Protein AF-A0A9E5P7B0-F1 (afdb_monomer_lite)

Radius of gyration: 13.89 Å; chains: 1; bounding box: 32×31×32 Å

Sequence (97 aa):
SDNPGAKYYARSQGKACAEVGIDYELRRLDPDAAQGEIIAEIQNINADDSVSGVILLMPVPDGVNARQVQQAMRPDKDVEGVHPANIGRLFYGDFSL

Structure (mmCIF, N/CA/C/O backbone):
data_AF-A0A9E5P7B0-F1
#
_entry.id   AF-A0A9E5P7B0-F1
#
loop_
_atom_site.group_PDB
_atom_site.id
_atom_site.type_symbol
_atom_site.label_atom_id
_atom_site.label_alt_id
_atom_site.label_comp_id
_atom_site.label_asym_id
_atom_site.label_entity_id
_atom_site.label_seq_id
_atom_site.pdbx_PDB_ins_code
_atom_site.Cartn_x
_atom_site.Cartn_y
_atom_site.Cartn_z
_atom_site.occupancy
_atom_site.B_iso_or_equiv
_atom_site.auth_seq_id
_atom_site.auth_comp_id
_atom_site.auth_asym_id
_atom_site.auth_atom_id
_atom_site.pdbx_PDB_model_num
ATOM 1 N N . SER A 1 1 ? -6.761 6.348 6.639 1.00 70.62 1 SER A N 1
ATOM 2 C CA . SER A 1 1 ? -6.684 7.275 7.785 1.00 70.62 1 SER A CA 1
ATOM 3 C C . SER A 1 1 ? -6.397 8.688 7.299 1.00 70.62 1 SER A C 1
ATOM 5 O O . SER A 1 1 ? -5.853 8.869 6.210 1.00 70.62 1 SER A O 1
ATOM 7 N N . ASP A 1 2 ? -6.732 9.702 8.098 1.00 79.75 2 ASP A N 1
ATOM 8 C CA . ASP A 1 2 ? -6.548 11.110 7.720 1.00 79.75 2 ASP A CA 1
ATOM 9 C C . ASP A 1 2 ? -5.153 11.682 8.038 1.00 79.75 2 ASP A C 1
ATOM 11 O O . ASP A 1 2 ? -4.924 12.895 7.975 1.00 79.75 2 ASP A O 1
ATOM 15 N N . ASN A 1 3 ? -4.198 10.789 8.312 1.00 89.62 3 ASN A N 1
ATOM 16 C CA . ASN A 1 3 ? -2.848 11.099 8.759 1.00 89.62 3 ASN A CA 1
ATOM 17 C C . ASN A 1 3 ? -2.086 12.006 7.756 1.00 89.62 3 ASN A C 1
ATOM 19 O O . ASN A 1 3 ? -1.901 11.631 6.591 1.00 89.62 3 ASN A O 1
ATOM 23 N N . PRO A 1 4 ? -1.592 13.188 8.183 1.00 92.00 4 PRO A N 1
ATOM 24 C CA . PRO A 1 4 ? -0.861 14.108 7.308 1.00 92.00 4 PRO A CA 1
ATOM 25 C C . PRO A 1 4 ? 0.423 13.521 6.705 1.00 92.00 4 PRO A C 1
ATOM 27 O O . PRO A 1 4 ? 0.741 13.810 5.549 1.00 92.00 4 PRO A O 1
ATOM 30 N N . GLY A 1 5 ? 1.133 12.682 7.465 1.00 93.75 5 GLY A N 1
ATOM 31 C CA . GLY A 1 5 ? 2.348 11.996 7.024 1.00 93.75 5 GLY A CA 1
ATOM 32 C C . GLY A 1 5 ? 2.060 10.996 5.909 1.00 93.75 5 GLY A C 1
ATOM 33 O O . GLY A 1 5 ? 2.698 1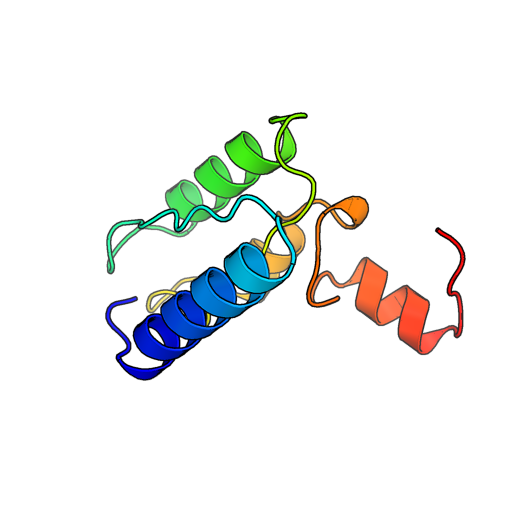1.060 4.861 1.00 93.75 5 GLY A O 1
ATOM 34 N N . ALA A 1 6 ? 1.025 10.167 6.071 1.00 92.56 6 ALA A N 1
ATOM 35 C CA . ALA A 1 6 ? 0.573 9.237 5.032 1.00 92.56 6 ALA A CA 1
ATOM 36 C C . ALA A 1 6 ? 0.191 9.973 3.735 1.00 92.56 6 ALA A C 1
ATOM 38 O O . ALA A 1 6 ? 0.591 9.578 2.640 1.00 92.56 6 ALA A O 1
ATOM 39 N N . LYS A 1 7 ? -0.519 11.106 3.849 1.00 92.69 7 LYS A N 1
ATOM 40 C CA . LYS A 1 7 ? -0.884 11.952 2.696 1.00 92.69 7 LYS A CA 1
ATOM 41 C C . LYS A 1 7 ? 0.340 12.550 2.001 1.00 92.69 7 LYS A C 1
ATOM 43 O O . LYS A 1 7 ? 0.349 12.656 0.776 1.00 92.69 7 LYS A O 1
ATOM 48 N N . TYR A 1 8 ? 1.346 12.985 2.760 1.00 95.69 8 TYR A N 1
ATOM 49 C CA . TYR A 1 8 ? 2.596 13.485 2.189 1.00 95.69 8 TYR A CA 1
ATOM 50 C C . TYR A 1 8 ? 3.360 12.372 1.471 1.00 95.69 8 TYR A C 1
ATOM 52 O O . TYR A 1 8 ? 3.749 12.555 0.319 1.00 95.69 8 TYR A O 1
ATOM 60 N N . TYR A 1 9 ? 3.495 11.214 2.115 1.00 95.12 9 TYR A N 1
ATOM 61 C CA . TYR A 1 9 ? 4.177 10.054 1.557 1.00 95.12 9 TYR A CA 1
ATOM 62 C C . TYR A 1 9 ? 3.534 9.594 0.243 1.00 95.12 9 TYR A C 1
ATOM 64 O O . TYR A 1 9 ? 4.225 9.496 -0.767 1.00 95.12 9 TYR A O 1
ATOM 72 N N . ALA A 1 10 ? 2.204 9.466 0.203 1.00 95.44 10 ALA A N 1
ATOM 73 C CA . ALA A 1 10 ? 1.458 9.119 -1.008 1.00 95.44 10 ALA A CA 1
ATOM 74 C C . ALA A 1 10 ? 1.697 10.100 -2.171 1.00 95.44 10 ALA A C 1
ATOM 76 O O . ALA A 1 10 ? 1.830 9.694 -3.322 1.00 95.44 10 ALA A O 1
ATOM 77 N N . ARG A 1 11 ? 1.778 11.408 -1.884 1.00 96.06 11 ARG A N 1
ATOM 78 C CA . ARG A 1 11 ? 2.113 12.414 -2.908 1.00 96.06 11 ARG A CA 1
ATOM 79 C C . ARG A 1 11 ? 3.548 12.268 -3.402 1.00 96.06 11 ARG A C 1
ATOM 81 O O . ARG A 1 11 ? 3.793 12.422 -4.594 1.00 96.06 11 ARG A O 1
ATOM 88 N N . SER A 1 12 ? 4.482 11.993 -2.494 1.00 97.31 12 SER A N 1
ATOM 89 C CA . SER A 1 12 ? 5.883 11.775 -2.853 1.00 97.31 12 SER A CA 1
ATOM 90 C C . SER A 1 12 ? 6.043 10.545 -3.745 1.00 97.31 12 SER A C 1
ATOM 92 O O . SER A 1 12 ? 6.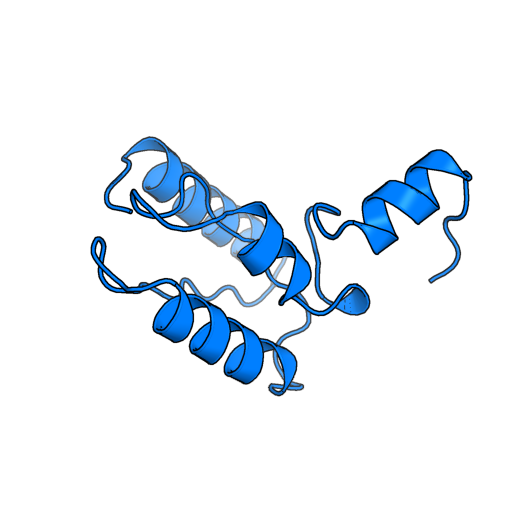757 10.624 -4.740 1.00 97.31 12 SER A O 1
ATOM 94 N N . GLN A 1 13 ? 5.342 9.450 -3.433 1.00 97.19 13 GLN A N 1
ATOM 95 C CA . GLN A 1 13 ? 5.341 8.239 -4.254 1.00 97.19 13 GLN A CA 1
ATOM 96 C C . GLN A 1 13 ? 4.771 8.500 -5.647 1.00 97.19 13 GLN A C 1
ATOM 98 O O . GLN A 1 13 ? 5.410 8.163 -6.639 1.00 97.19 13 GLN A O 1
ATOM 103 N N . GLY A 1 14 ? 3.636 9.200 -5.743 1.00 97.38 14 GLY A N 1
ATOM 104 C CA . GLY A 1 14 ? 3.071 9.578 -7.040 1.00 97.38 14 GLY A CA 1
ATOM 105 C C . GLY A 1 14 ? 4.015 10.441 -7.885 1.00 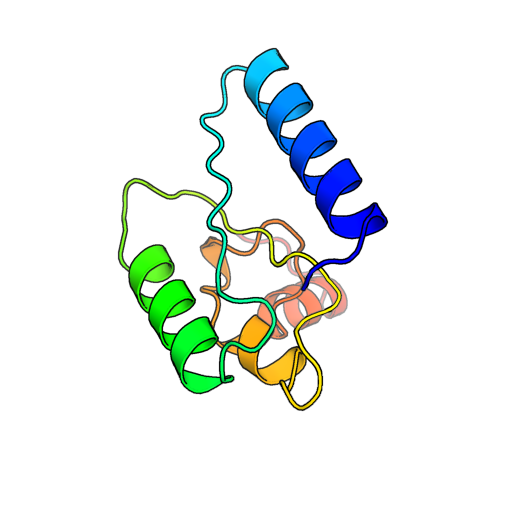97.38 14 GLY A C 1
ATOM 106 O O . GLY A 1 14 ? 4.137 10.218 -9.086 1.00 97.38 14 GLY A O 1
ATOM 107 N N . LYS A 1 15 ? 4.741 11.384 -7.266 1.00 98.06 15 LYS A N 1
ATOM 108 C CA . LYS A 1 15 ? 5.758 12.187 -7.967 1.00 98.06 15 LYS A CA 1
ATOM 109 C C . LYS A 1 15 ? 6.908 11.318 -8.479 1.00 98.06 15 LYS A C 1
ATOM 111 O O . LYS A 1 15 ? 7.290 11.459 -9.634 1.00 98.06 15 LYS A O 1
ATOM 116 N N . ALA A 1 16 ? 7.427 10.424 -7.638 1.00 97.56 16 ALA A N 1
ATOM 117 C CA . ALA A 1 16 ? 8.515 9.526 -8.012 1.00 97.56 16 ALA A CA 1
ATOM 118 C C . ALA A 1 16 ? 8.107 8.578 -9.150 1.00 97.56 16 ALA A C 1
ATOM 120 O O . ALA A 1 16 ? 8.861 8.423 -10.103 1.00 97.56 16 ALA A O 1
ATOM 121 N N . CYS A 1 17 ? 6.895 8.012 -9.098 1.00 97.88 17 CYS A N 1
ATOM 122 C CA . CYS A 1 17 ? 6.354 7.170 -10.168 1.00 97.88 17 CYS A CA 1
ATOM 123 C C . CYS A 1 17 ? 6.251 7.945 -11.489 1.00 97.88 17 CYS A C 1
ATOM 125 O O . CYS A 1 17 ? 6.737 7.476 -12.517 1.00 97.88 17 CYS A O 1
ATOM 127 N N . ALA A 1 18 ? 5.717 9.170 -11.452 1.00 97.94 18 ALA A N 1
ATOM 128 C CA . ALA A 1 18 ? 5.610 10.022 -12.635 1.00 97.94 18 ALA A CA 1
ATOM 129 C C . ALA A 1 18 ? 6.979 10.371 -13.252 1.00 97.94 18 ALA A C 1
ATOM 131 O O . ALA A 1 18 ? 7.102 10.416 -14.474 1.00 97.94 18 ALA A O 1
ATOM 132 N N . GLU A 1 19 ? 8.014 10.585 -12.433 1.00 98.31 19 GLU A N 1
ATOM 133 C CA . GLU A 1 19 ? 9.379 10.875 -12.903 1.00 98.31 19 GLU A CA 1
ATOM 134 C C . GLU A 1 19 ? 10.003 9.716 -13.697 1.00 98.31 19 GLU A C 1
ATOM 136 O O . GLU A 1 19 ? 10.847 9.957 -14.560 1.00 98.31 19 GLU A O 1
ATOM 141 N N . VAL A 1 20 ? 9.573 8.476 -13.445 1.00 97.81 20 VAL A N 1
ATOM 142 C CA . VAL A 1 20 ? 10.084 7.267 -14.116 1.00 97.81 20 VAL A CA 1
ATOM 143 C C . VAL A 1 20 ? 9.072 6.617 -15.067 1.00 97.81 20 VAL A C 1
ATOM 145 O O . VAL A 1 20 ? 9.349 5.554 -15.616 1.00 97.81 20 VAL A O 1
ATOM 148 N N . GLY A 1 21 ? 7.918 7.253 -15.291 1.00 97.62 21 GLY A N 1
ATOM 149 C CA . GLY A 1 21 ? 6.883 6.770 -16.212 1.00 97.62 21 GLY A CA 1
ATOM 150 C C . GLY A 1 21 ? 6.070 5.578 -15.696 1.00 97.62 21 GLY A C 1
ATOM 151 O O . GLY A 1 21 ? 5.600 4.778 -16.499 1.00 97.62 21 GLY A O 1
ATOM 152 N N . ILE A 1 22 ? 5.921 5.445 -14.376 1.00 97.81 22 ILE A N 1
ATOM 153 C CA . ILE A 1 22 ? 5.048 4.452 -13.739 1.00 97.81 22 ILE A CA 1
ATOM 154 C C . ILE A 1 22 ? 3.692 5.097 -13.443 1.00 97.81 22 ILE A C 1
ATOM 156 O O . ILE A 1 22 ? 3.624 6.155 -12.809 1.00 97.81 22 ILE A O 1
ATOM 160 N N . ASP A 1 23 ? 2.614 4.435 -13.860 1.00 97.88 23 ASP A N 1
ATOM 161 C CA . ASP A 1 23 ? 1.257 4.827 -13.491 1.00 97.88 23 ASP A CA 1
ATOM 162 C C . ASP A 1 23 ? 1.040 4.631 -11.986 1.00 97.88 23 ASP A C 1
ATOM 164 O O . ASP A 1 23 ? 1.343 3.581 -11.419 1.00 97.88 23 ASP A O 1
ATOM 168 N N . TYR A 1 24 ? 0.511 5.662 -11.327 1.00 97.81 24 TYR A N 1
ATOM 169 C CA . TYR A 1 24 ? 0.253 5.654 -9.892 1.00 97.81 24 TYR A CA 1
ATOM 170 C C . TYR A 1 24 ? -1.175 6.094 -9.603 1.00 97.81 24 TYR A C 1
ATOM 172 O O . TYR A 1 24 ? -1.602 7.181 -10.000 1.00 97.81 24 TYR A O 1
ATOM 180 N N . GLU A 1 25 ? -1.885 5.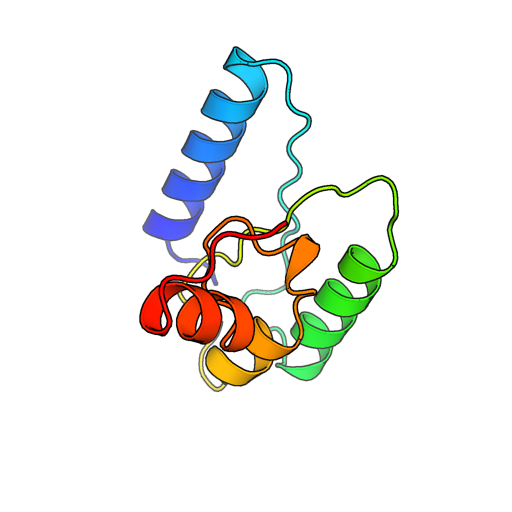285 -8.825 1.00 96.62 25 GLU A N 1
ATOM 181 C CA . GLU A 1 25 ? -3.226 5.590 -8.356 1.00 96.62 25 GLU A CA 1
ATOM 182 C C . GLU A 1 25 ? -3.282 5.555 -6.827 1.00 96.62 25 GLU A C 1
ATOM 184 O O . GLU A 1 25 ? -2.839 4.606 -6.183 1.00 96.62 25 GLU A O 1
ATOM 189 N N . LEU A 1 26 ? -3.880 6.589 -6.229 1.00 95.44 26 LEU A N 1
ATOM 190 C CA . LEU A 1 26 ? -4.166 6.613 -4.799 1.00 95.44 26 LEU A CA 1
ATOM 191 C C . LEU A 1 26 ? -5.628 6.239 -4.542 1.00 95.44 26 LEU A C 1
ATOM 193 O O . LEU A 1 26 ? -6.515 7.092 -4.631 1.00 95.44 26 LEU A O 1
ATOM 197 N N . ARG A 1 27 ? -5.860 4.989 -4.135 1.00 94.44 27 ARG A N 1
ATOM 198 C CA . ARG A 1 27 ? -7.168 4.507 -3.670 1.00 94.44 27 ARG A CA 1
ATOM 199 C C . ARG A 1 27 ? -7.443 5.027 -2.260 1.00 94.44 27 ARG A C 1
ATOM 201 O O . ARG A 1 27 ? -6.770 4.657 -1.299 1.00 94.44 27 ARG A O 1
ATOM 208 N N . ARG A 1 28 ? -8.407 5.943 -2.135 1.00 93.19 28 ARG A N 1
ATOM 209 C CA . ARG A 1 28 ? -8.819 6.518 -0.847 1.00 93.19 28 ARG A CA 1
ATOM 210 C C . ARG A 1 28 ? -10.068 5.807 -0.351 1.00 93.19 28 ARG A C 1
ATOM 212 O O . ARG A 1 28 ? -11.117 5.922 -0.971 1.00 93.19 28 ARG A O 1
ATOM 219 N N . LEU A 1 29 ? -9.936 5.125 0.779 1.00 93.38 29 LEU A N 1
ATOM 220 C CA . LEU A 1 29 ? -11.063 4.588 1.533 1.00 93.38 29 LEU A CA 1
ATOM 221 C C . LEU A 1 29 ? -11.494 5.571 2.622 1.00 93.38 29 LEU A C 1
ATOM 223 O O . LEU A 1 29 ? -10.742 6.489 2.973 1.00 93.38 29 LEU A O 1
ATOM 227 N N . ASP A 1 30 ? -12.697 5.354 3.147 1.00 92.38 30 ASP A N 1
ATOM 228 C CA . ASP A 1 30 ? -13.217 6.094 4.292 1.00 92.38 30 ASP A CA 1
ATOM 229 C C . ASP A 1 30 ? -12.225 6.006 5.477 1.00 92.38 30 ASP A C 1
ATOM 231 O O . ASP A 1 30 ? -11.648 4.938 5.723 1.00 92.38 30 ASP A O 1
ATOM 235 N N . PRO A 1 31 ? -11.929 7.114 6.184 1.00 90.94 31 PRO A N 1
ATOM 236 C CA . PRO A 1 31 ? -11.066 7.080 7.362 1.00 90.94 31 PRO A CA 1
ATOM 237 C C . PRO A 1 31 ? -11.568 6.146 8.471 1.00 90.94 31 PRO A C 1
ATOM 239 O O . PRO A 1 31 ? -10.717 5.661 9.218 1.00 90.94 31 PRO A O 1
ATOM 242 N N . ASP A 1 32 ? -12.870 5.865 8.519 1.00 91.38 32 ASP A N 1
ATOM 243 C CA . ASP A 1 32 ? -13.533 4.969 9.471 1.00 91.38 32 ASP A CA 1
ATOM 244 C C . ASP A 1 32 ? -13.909 3.614 8.838 1.00 91.38 32 ASP A C 1
ATOM 246 O O . ASP A 1 32 ? -14.667 2.838 9.425 1.00 91.38 32 ASP A O 1
ATOM 250 N N . ALA A 1 33 ? -13.375 3.311 7.645 1.00 94.25 33 ALA A N 1
ATOM 251 C CA . ALA A 1 33 ? -13.643 2.063 6.939 1.00 94.25 33 ALA A CA 1
ATOM 252 C C . ALA A 1 33 ? -13.361 0.844 7.828 1.00 94.25 33 ALA A C 1
ATOM 254 O O . ALA A 1 33 ? -12.282 0.695 8.418 1.00 94.25 33 ALA A O 1
ATOM 255 N N . ALA A 1 34 ? -14.325 -0.070 7.867 1.00 96.00 34 ALA A N 1
ATOM 256 C CA . ALA A 1 34 ? -14.192 -1.321 8.579 1.00 96.00 34 ALA A CA 1
ATOM 257 C C . ALA A 1 34 ? -13.137 -2.208 7.907 1.00 96.00 34 ALA A C 1
ATOM 259 O O . ALA A 1 34 ? -12.925 -2.182 6.693 1.00 96.00 34 ALA A O 1
ATOM 260 N N . GLN A 1 35 ? -12.516 -3.090 8.691 1.00 97.19 35 GLN A N 1
ATOM 261 C CA . GLN A 1 35 ? -11.495 -4.006 8.180 1.00 97.19 35 GLN A CA 1
ATOM 262 C C . GLN A 1 35 ? -11.971 -4.819 6.962 1.00 97.19 35 GLN A C 1
ATOM 264 O O . GLN A 1 35 ? -11.196 -5.039 6.034 1.00 97.19 35 GLN A O 1
ATOM 269 N N . GLY A 1 36 ? -13.234 -5.257 6.954 1.00 97.62 36 GLY A N 1
ATOM 270 C CA . GLY A 1 36 ? -13.806 -6.009 5.836 1.00 97.62 36 GLY A CA 1
ATOM 271 C C . GLY A 1 36 ? -13.843 -5.217 4.527 1.00 97.62 36 GLY A C 1
ATOM 272 O O . GLY A 1 36 ? -13.591 -5.792 3.474 1.00 97.62 36 GLY A O 1
ATOM 273 N N . GLU A 1 37 ? -14.081 -3.907 4.591 1.00 97.00 37 GLU A N 1
ATOM 274 C CA . GLU A 1 37 ? -14.105 -3.022 3.419 1.00 97.00 37 GLU A CA 1
ATOM 275 C C . GLU A 1 37 ? -12.696 -2.828 2.853 1.00 97.00 37 GLU A C 1
ATOM 277 O O . GLU A 1 37 ? -12.488 -2.922 1.645 1.00 97.00 37 GLU A O 1
ATOM 282 N N . ILE A 1 38 ? -11.704 -2.654 3.733 1.00 96.94 38 ILE A N 1
ATOM 283 C CA . ILE A 1 38 ? -10.293 -2.543 3.340 1.00 96.94 38 ILE A CA 1
ATOM 284 C C . ILE A 1 38 ? -9.814 -3.844 2.687 1.00 96.94 38 ILE A C 1
ATOM 286 O O . ILE A 1 38 ? -9.171 -3.816 1.639 1.00 96.94 38 ILE A O 1
ATOM 290 N N . ILE A 1 39 ? -10.142 -4.994 3.285 1.00 97.88 39 ILE A N 1
ATOM 291 C CA . ILE A 1 39 ? -9.783 -6.303 2.727 1.00 97.88 39 ILE A CA 1
ATOM 292 C C . ILE A 1 39 ? -10.476 -6.521 1.379 1.00 97.88 39 ILE A C 1
ATOM 294 O O . ILE A 1 39 ? -9.828 -7.006 0.456 1.00 97.88 39 ILE A O 1
ATOM 298 N N . ALA A 1 40 ? -11.754 -6.161 1.244 1.00 98.06 40 ALA A N 1
ATOM 299 C CA . ALA A 1 40 ? -12.476 -6.282 -0.019 1.00 98.06 40 ALA A CA 1
ATOM 300 C C . ALA A 1 40 ? -11.815 -5.458 -1.132 1.00 98.06 40 ALA A C 1
ATOM 302 O O . ALA A 1 40 ? -11.603 -5.981 -2.225 1.00 98.06 40 ALA A O 1
ATOM 303 N N . GLU A 1 41 ? -11.404 -4.220 -0.845 1.00 97.50 41 GLU A N 1
ATOM 304 C CA . GLU A 1 41 ? -10.696 -3.401 -1.833 1.00 97.50 41 GLU A CA 1
ATOM 305 C C . GLU A 1 41 ? -9.333 -3.996 -2.206 1.00 97.50 41 GLU A C 1
ATOM 307 O O . GLU A 1 41 ? -8.981 -4.052 -3.383 1.00 97.50 41 GLU A O 1
ATOM 312 N N . ILE A 1 42 ? -8.587 -4.535 -1.236 1.00 97.38 42 ILE A N 1
ATOM 313 C CA . ILE A 1 42 ? -7.343 -5.261 -1.528 1.00 97.38 42 ILE A CA 1
ATOM 314 C C . ILE A 1 42 ? -7.606 -6.463 -2.441 1.00 97.38 42 ILE A C 1
ATOM 316 O O . ILE A 1 42 ? -6.821 -6.706 -3.354 1.00 97.38 42 ILE A O 1
ATOM 320 N N . GLN A 1 43 ? -8.705 -7.200 -2.249 1.00 97.88 43 GLN A N 1
ATOM 321 C CA . GLN A 1 43 ? -9.052 -8.310 -3.142 1.00 97.88 43 GLN A CA 1
ATOM 322 C C . GLN A 1 43 ? -9.394 -7.839 -4.559 1.00 97.88 43 GLN A C 1
ATOM 324 O O . GLN A 1 43 ? -8.969 -8.485 -5.518 1.00 97.88 43 GLN A O 1
ATOM 329 N N . ASN A 1 44 ? -10.081 -6.702 -4.706 1.00 97.56 44 ASN A N 1
ATOM 330 C CA . ASN A 1 44 ? -10.326 -6.100 -6.019 1.00 97.56 44 ASN A CA 1
ATOM 331 C C . ASN A 1 44 ? -8.998 -5.783 -6.727 1.00 97.56 44 ASN A C 1
ATOM 333 O O . ASN A 1 44 ? -8.799 -6.169 -7.876 1.00 97.56 44 ASN A O 1
ATOM 337 N N . ILE A 1 45 ? -8.055 -5.160 -6.014 1.00 97.00 45 ILE A N 1
ATOM 338 C CA . ILE A 1 45 ? -6.732 -4.798 -6.546 1.00 97.00 45 ILE A CA 1
ATOM 339 C C . ILE A 1 45 ? -5.880 -6.044 -6.856 1.00 97.00 45 ILE A C 1
ATOM 341 O O . ILE A 1 45 ? -5.174 -6.111 -7.866 1.00 97.00 45 ILE A O 1
ATOM 345 N N . ASN A 1 46 ? -5.948 -7.072 -6.010 1.00 97.00 46 ASN A N 1
ATOM 346 C CA . ASN A 1 46 ? -5.251 -8.339 -6.234 1.00 97.00 46 ASN A CA 1
ATOM 347 C C . ASN A 1 46 ? -5.692 -9.020 -7.538 1.00 97.00 46 ASN A C 1
ATOM 349 O O . ASN A 1 46 ? -4.863 -9.669 -8.183 1.00 97.00 46 ASN A O 1
ATOM 353 N N . ALA A 1 47 ? -6.973 -8.893 -7.890 1.00 97.56 47 ALA A N 1
ATOM 354 C CA . ALA A 1 47 ? -7.574 -9.476 -9.086 1.00 97.56 47 ALA A CA 1
ATOM 355 C C . ALA A 1 47 ? -7.392 -8.617 -10.349 1.00 97.56 47 ALA A C 1
ATOM 357 O O . ALA A 1 47 ? -7.621 -9.109 -11.449 1.00 97.56 47 ALA A O 1
ATOM 358 N N . ASP A 1 48 ? -6.987 -7.355 -10.206 1.00 97.81 48 ASP A N 1
ATOM 359 C CA . ASP A 1 48 ? -6.762 -6.459 -11.335 1.00 97.81 48 ASP A CA 1
ATOM 360 C C . ASP A 1 48 ? -5.373 -6.685 -11.948 1.00 97.81 48 ASP A C 1
ATOM 362 O O . ASP A 1 48 ? -4.354 -6.266 -11.397 1.00 97.81 48 ASP A O 1
ATOM 366 N N . ASP A 1 49 ? -5.322 -7.350 -13.100 1.00 97.06 49 ASP A N 1
ATOM 367 C CA . ASP A 1 49 ? -4.075 -7.642 -13.817 1.00 97.06 49 ASP A CA 1
ATOM 368 C C . ASP A 1 49 ? -3.369 -6.387 -14.364 1.00 97.06 49 ASP A C 1
ATOM 370 O O . ASP A 1 49 ? -2.190 -6.454 -14.712 1.00 97.06 49 ASP A O 1
ATOM 374 N N . SER A 1 50 ? -4.043 -5.231 -14.413 1.00 97.25 50 SER A N 1
ATOM 375 C CA . SER A 1 50 ? -3.389 -3.959 -14.754 1.00 97.25 50 SER A CA 1
ATOM 376 C C . SER A 1 50 ? -2.534 -3.410 -13.604 1.00 97.25 50 SER A C 1
ATOM 378 O O . SER A 1 50 ? -1.606 -2.632 -13.835 1.00 97.25 50 SER A O 1
ATOM 380 N N . VAL A 1 51 ? -2.784 -3.853 -12.366 1.00 97.75 51 VAL A N 1
ATOM 381 C CA . VAL A 1 51 ? -2.027 -3.426 -11.186 1.00 97.75 51 VAL A CA 1
ATOM 382 C C . VAL A 1 51 ? -0.854 -4.367 -10.940 1.00 97.75 51 VAL A C 1
ATOM 384 O O . VAL A 1 51 ? -1.034 -5.523 -10.554 1.00 97.75 51 VAL A O 1
ATOM 387 N N . SER A 1 52 ? 0.361 -3.840 -11.092 1.00 97.44 52 SER A N 1
ATOM 388 C CA . SER A 1 52 ? 1.610 -4.587 -10.869 1.00 97.44 52 SER A CA 1
ATOM 389 C C . SER A 1 52 ? 2.084 -4.591 -9.412 1.00 97.44 52 SER A C 1
ATOM 391 O O . SER A 1 52 ? 2.851 -5.464 -9.023 1.00 97.44 52 SER A O 1
ATOM 393 N N . GLY A 1 53 ? 1.652 -3.625 -8.599 1.00 96.56 53 GLY A N 1
ATOM 394 C CA . GLY A 1 53 ? 2.132 -3.473 -7.230 1.00 96.56 53 GLY A CA 1
ATOM 395 C C . GLY A 1 53 ? 1.182 -2.672 -6.346 1.00 96.56 53 GLY A C 1
ATOM 396 O O . GLY A 1 53 ? 0.420 -1.836 -6.827 1.00 96.56 53 GLY A O 1
ATOM 397 N N . VAL A 1 54 ? 1.232 -2.944 -5.046 1.00 96.81 54 VAL A N 1
ATOM 398 C CA . VAL A 1 54 ? 0.394 -2.358 -4.001 1.00 96.81 54 VAL A CA 1
ATOM 399 C C . VAL A 1 54 ? 1.279 -1.864 -2.862 1.00 96.81 54 VAL A C 1
ATOM 401 O O . VAL A 1 54 ? 2.202 -2.551 -2.423 1.00 96.81 54 VAL A O 1
ATOM 404 N N . ILE A 1 55 ? 0.963 -0.664 -2.376 1.00 96.00 55 ILE A N 1
ATOM 405 C CA . ILE A 1 55 ? 1.562 -0.041 -1.193 1.00 96.00 55 ILE A CA 1
ATOM 406 C C . ILE A 1 55 ? 0.444 0.167 -0.170 1.00 96.00 55 ILE A C 1
ATOM 408 O O . ILE A 1 55 ? -0.556 0.827 -0.471 1.00 96.00 55 ILE A O 1
ATOM 412 N N . LEU A 1 56 ? 0.611 -0.362 1.045 1.00 95.00 56 LEU A N 1
ATOM 413 C CA . LEU A 1 56 ? -0.347 -0.160 2.132 1.00 95.00 56 LEU A CA 1
ATOM 414 C C . LEU A 1 56 ? 0.086 1.027 2.992 1.00 95.00 56 LEU A C 1
ATOM 416 O O . LEU A 1 56 ? 0.960 0.922 3.849 1.00 95.00 56 LEU A O 1
ATOM 420 N N . LEU A 1 57 ? -0.581 2.165 2.809 1.00 94.06 57 LEU A N 1
ATOM 421 C CA . LEU A 1 57 ? -0.283 3.366 3.586 1.00 94.06 57 LEU A CA 1
ATOM 422 C C . LEU A 1 57 ? -0.662 3.196 5.065 1.00 94.06 57 LEU A C 1
ATOM 424 O O . LEU A 1 57 ? -1.817 2.935 5.405 1.00 94.06 57 LEU A O 1
ATOM 428 N N . MET A 1 58 ? 0.308 3.439 5.944 1.00 92.94 58 MET A N 1
ATOM 429 C CA . MET A 1 58 ? 0.147 3.386 7.398 1.00 92.94 58 MET A CA 1
ATOM 430 C C . MET A 1 58 ? 0.029 4.794 8.020 1.00 92.94 58 MET A C 1
ATOM 432 O O . MET A 1 58 ? 0.608 5.748 7.495 1.00 92.94 58 MET A O 1
ATOM 436 N N . PRO A 1 59 ? -0.667 4.949 9.165 1.00 93.31 59 PRO A N 1
ATOM 437 C CA . PRO A 1 59 ? -1.406 3.910 9.884 1.00 93.31 59 PRO A CA 1
ATOM 438 C C . PRO A 1 59 ? -2.757 3.587 9.223 1.00 93.31 59 PRO A C 1
ATOM 440 O O . PRO A 1 59 ? -3.401 4.468 8.641 1.00 93.31 59 PRO A O 1
ATOM 443 N N . VAL A 1 60 ? -3.198 2.334 9.366 1.00 93.25 60 VAL A N 1
ATOM 444 C CA . VAL A 1 60 ? -4.591 1.926 9.106 1.00 93.25 60 VAL A CA 1
ATOM 445 C C . VAL A 1 60 ? -5.546 2.571 10.129 1.00 93.25 60 VAL A C 1
ATOM 447 O O . VAL A 1 60 ? -5.067 3.062 11.154 1.00 93.25 60 VAL A O 1
ATOM 450 N N . PRO A 1 61 ? -6.866 2.623 9.863 1.00 93.44 61 PRO A N 1
ATOM 451 C CA . PRO A 1 61 ? -7.854 3.091 10.838 1.00 93.44 61 PRO A CA 1
ATOM 452 C C . PRO A 1 61 ? -7.789 2.361 12.187 1.00 93.44 61 PRO A C 1
ATOM 454 O O . PRO A 1 61 ? -7.345 1.212 12.268 1.00 93.44 61 PRO A O 1
ATOM 457 N N . ASP A 1 62 ? -8.266 3.019 13.243 1.00 91.56 62 ASP A N 1
ATOM 458 C CA . ASP A 1 62 ? -8.320 2.426 14.579 1.00 91.56 62 ASP A CA 1
ATOM 459 C C . ASP A 1 62 ? -9.224 1.182 14.596 1.00 91.56 62 ASP A C 1
ATOM 461 O O . ASP A 1 62 ? -10.266 1.125 13.948 1.00 91.56 62 ASP A O 1
ATOM 465 N N . GLY A 1 63 ? -8.808 0.147 15.329 1.00 92.38 63 GLY A N 1
ATOM 466 C CA . GLY A 1 63 ? -9.524 -1.134 15.387 1.00 92.38 63 GLY A CA 1
ATOM 467 C C . GLY A 1 63 ? -9.286 -2.068 14.192 1.00 92.38 63 GLY A C 1
ATOM 468 O O . GLY A 1 63 ? -9.697 -3.227 14.246 1.00 92.38 63 GLY A O 1
ATOM 469 N N . VAL A 1 64 ? -8.573 -1.624 13.151 1.00 96.38 64 VAL A N 1
ATOM 470 C CA . VAL A 1 64 ? -8.162 -2.479 12.029 1.00 96.38 64 VAL A CA 1
ATOM 471 C C . VAL A 1 64 ? -6.869 -3.219 12.366 1.00 96.38 64 VAL A C 1
ATOM 473 O O . VAL A 1 64 ? -5.868 -2.629 12.780 1.00 96.38 64 VAL A O 1
ATOM 476 N N . ASN A 1 65 ? -6.847 -4.532 12.136 1.00 96.94 65 ASN A N 1
ATOM 477 C CA . ASN A 1 65 ? -5.639 -5.327 12.294 1.00 96.94 65 ASN A CA 1
ATOM 478 C C . ASN A 1 65 ? -4.748 -5.197 11.051 1.00 96.94 65 ASN A C 1
ATOM 480 O O . ASN A 1 65 ? -4.924 -5.909 10.060 1.00 96.94 65 ASN A O 1
ATOM 484 N N . ALA A 1 66 ? -3.742 -4.325 11.130 1.00 94.94 66 ALA A N 1
ATOM 485 C CA . ALA A 1 66 ? -2.793 -4.087 10.042 1.00 94.94 66 ALA A CA 1
ATOM 486 C C . ALA A 1 66 ? -2.148 -5.372 9.496 1.00 94.94 66 ALA A C 1
ATOM 488 O O . ALA A 1 66 ? -1.988 -5.504 8.288 1.00 94.94 66 ALA A O 1
ATOM 489 N N . ARG A 1 67 ? -1.829 -6.352 10.356 1.00 95.19 67 ARG A N 1
ATOM 490 C CA . ARG A 1 67 ? -1.214 -7.615 9.920 1.00 95.19 67 ARG A CA 1
ATOM 491 C C . ARG A 1 67 ? -2.165 -8.437 9.051 1.00 95.19 67 ARG A C 1
ATOM 493 O O . ARG A 1 67 ? -1.718 -9.021 8.072 1.00 95.19 67 ARG A O 1
ATOM 500 N N . GLN A 1 68 ? -3.455 -8.472 9.387 1.00 97.38 68 GLN A N 1
ATOM 501 C CA . GLN A 1 68 ? -4.451 -9.165 8.560 1.00 97.38 68 GLN A CA 1
ATOM 502 C C . GLN A 1 68 ? -4.648 -8.463 7.214 1.00 97.38 68 GLN A C 1
ATOM 504 O O . GLN A 1 68 ? -4.764 -9.129 6.191 1.00 97.38 68 GLN A O 1
ATOM 509 N N . VAL A 1 69 ? -4.622 -7.129 7.202 1.00 96.81 69 VAL A N 1
ATOM 510 C CA . VAL A 1 69 ? -4.673 -6.340 5.962 1.00 96.81 69 VAL A CA 1
ATOM 511 C C . VAL A 1 69 ? -3.440 -6.613 5.092 1.00 96.81 69 VAL A C 1
ATOM 513 O O . VAL A 1 69 ? -3.581 -6.901 3.908 1.00 96.81 69 VAL A O 1
ATOM 516 N N . GLN A 1 70 ? -2.239 -6.624 5.676 1.00 96.12 70 GLN A N 1
ATOM 517 C CA . GLN A 1 70 ? -0.999 -6.961 4.967 1.00 96.12 70 GLN A CA 1
ATOM 518 C C . GLN A 1 70 ? -1.018 -8.387 4.402 1.00 96.12 70 GLN A C 1
ATOM 520 O O . GLN A 1 70 ? -0.579 -8.604 3.279 1.00 96.12 70 GLN A O 1
ATOM 525 N N . GLN A 1 71 ? -1.553 -9.354 5.154 1.00 96.81 71 GLN A N 1
ATOM 526 C CA . GLN A 1 71 ? -1.730 -10.742 4.707 1.00 96.81 71 GLN A CA 1
ATOM 527 C C . GLN A 1 71 ? -2.748 -10.897 3.572 1.00 96.81 71 GLN A C 1
ATOM 529 O O . GLN A 1 71 ? -2.687 -11.877 2.837 1.00 96.81 71 GLN A O 1
ATOM 534 N N . ALA A 1 72 ? -3.700 -9.972 3.444 1.00 97.19 72 ALA A N 1
ATOM 535 C CA . ALA A 1 72 ? -4.681 -10.010 2.367 1.00 97.19 72 ALA A CA 1
ATOM 536 C C . ALA A 1 72 ? -4.083 -9.583 1.018 1.00 97.19 72 ALA A C 1
ATOM 538 O O . ALA A 1 72 ? -4.650 -9.929 -0.019 1.00 97.19 72 ALA A O 1
ATOM 539 N N . MET A 1 73 ? -2.9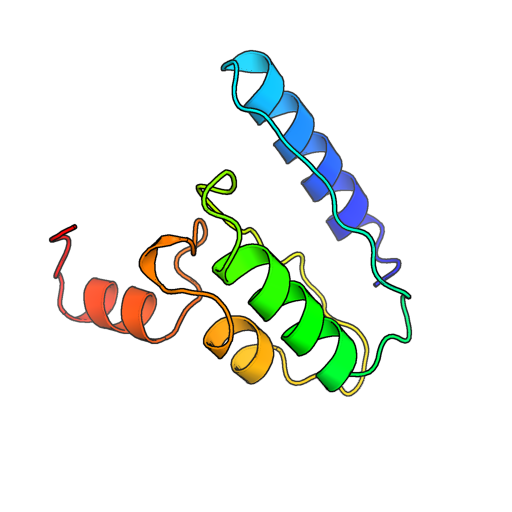68 -8.843 1.011 1.00 97.06 73 MET A N 1
ATOM 540 C CA . MET A 1 73 ? -2.281 -8.445 -0.219 1.00 97.06 73 MET A CA 1
ATOM 541 C C . MET A 1 73 ? -1.573 -9.641 -0.850 1.00 97.06 73 MET A C 1
ATOM 543 O O . MET A 1 73 ? -0.943 -10.445 -0.162 1.00 97.06 73 MET A O 1
ATOM 547 N N . ARG A 1 74 ? -1.639 -9.743 -2.177 1.00 97.50 74 ARG A N 1
ATOM 548 C CA . ARG A 1 74 ? -0.886 -10.749 -2.923 1.00 97.50 74 ARG A CA 1
ATOM 549 C C . ARG A 1 74 ? 0.628 -10.551 -2.730 1.00 97.50 74 ARG A C 1
ATOM 551 O O . ARG A 1 74 ? 1.106 -9.447 -2.986 1.00 97.50 74 ARG A O 1
ATOM 558 N N . PRO A 1 75 ? 1.397 -11.586 -2.331 1.00 96.50 75 PRO A N 1
ATOM 559 C CA . PRO A 1 75 ? 2.837 -11.448 -2.092 1.00 96.50 75 PRO A CA 1
ATOM 560 C C . PRO A 1 75 ? 3.623 -10.965 -3.314 1.00 96.50 75 PRO A C 1
ATOM 562 O O . PRO A 1 75 ? 4.610 -10.255 -3.162 1.00 96.50 75 PRO A O 1
ATOM 565 N N . ASP A 1 76 ? 3.184 -11.332 -4.518 1.00 96.19 76 ASP A N 1
ATOM 566 C CA . ASP A 1 76 ? 3.791 -10.922 -5.787 1.00 96.19 76 ASP A CA 1
ATOM 567 C C . ASP A 1 76 ? 3.509 -9.459 -6.158 1.00 96.19 76 ASP A C 1
ATOM 569 O O . ASP A 1 76 ? 4.225 -8.896 -6.978 1.00 96.19 76 ASP A O 1
ATOM 573 N N . LYS A 1 77 ? 2.508 -8.830 -5.529 1.00 97.19 77 LYS A N 1
ATOM 574 C CA . LYS A 1 77 ? 2.194 -7.404 -5.692 1.00 97.19 77 LYS A CA 1
ATOM 575 C C . LYS A 1 77 ? 2.633 -6.555 -4.493 1.00 97.19 77 LYS A C 1
ATOM 577 O O . LYS A 1 77 ? 2.399 -5.353 -4.486 1.00 97.19 77 LYS A O 1
ATOM 582 N N . ASP A 1 78 ? 3.235 -7.139 -3.463 1.00 96.62 78 ASP A N 1
ATOM 583 C CA . ASP A 1 78 ? 3.650 -6.426 -2.252 1.00 96.62 78 ASP A CA 1
ATOM 584 C C . ASP A 1 78 ? 4.983 -5.696 -2.473 1.00 96.62 78 ASP A C 1
ATOM 586 O O . ASP A 1 78 ? 6.064 -6.272 -2.346 1.00 96.62 78 ASP A O 1
ATOM 590 N N . VAL A 1 79 ? 4.889 -4.406 -2.804 1.00 95.31 79 VAL A N 1
ATOM 591 C CA . VAL A 1 79 ? 6.041 -3.562 -3.169 1.00 95.31 79 VAL A CA 1
ATOM 592 C C . VAL A 1 79 ? 6.952 -3.287 -1.973 1.00 95.31 79 VAL A C 1
ATOM 594 O O . VAL A 1 79 ? 8.160 -3.129 -2.135 1.00 95.31 79 VAL A O 1
ATOM 597 N N . GLU A 1 80 ? 6.3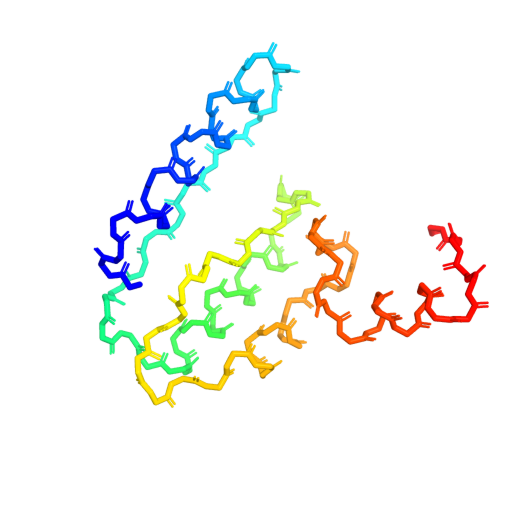86 -3.227 -0.768 1.00 93.50 80 GLU A N 1
ATOM 598 C CA . GLU A 1 80 ? 7.125 -2.875 0.449 1.00 93.50 80 GLU A CA 1
ATOM 599 C C . GLU A 1 80 ? 7.671 -4.100 1.196 1.00 93.50 80 GLU A C 1
ATOM 601 O O . GLU A 1 80 ? 8.379 -3.949 2.193 1.00 93.50 80 GLU A O 1
ATOM 606 N N . GLY A 1 81 ? 7.361 -5.314 0.731 1.00 94.25 81 GLY A N 1
ATOM 607 C CA . GLY A 1 81 ? 7.813 -6.554 1.360 1.00 94.25 81 GLY A CA 1
ATOM 608 C C . GLY A 1 81 ? 7.212 -6.784 2.750 1.00 94.25 81 GLY A C 1
ATOM 609 O O . GLY A 1 81 ? 7.812 -7.483 3.568 1.00 94.25 81 GLY A O 1
ATOM 610 N N . VAL A 1 82 ? 6.057 -6.181 3.052 1.00 95.06 82 VAL A N 1
ATOM 611 C CA . VAL A 1 82 ? 5.408 -6.262 4.372 1.00 95.06 82 VAL A CA 1
ATOM 612 C C . VAL A 1 82 ? 4.554 -7.518 4.543 1.00 95.06 82 VAL A C 1
ATOM 614 O O . VAL A 1 82 ? 4.167 -7.858 5.667 1.00 95.06 82 VAL A O 1
ATOM 617 N N . HIS A 1 83 ? 4.255 -8.232 3.458 1.00 96.38 83 HIS A N 1
ATOM 618 C CA . HIS A 1 83 ? 3.548 -9.500 3.517 1.00 96.38 83 HIS A CA 1
ATOM 619 C C . HIS A 1 83 ? 4.409 -10.536 4.271 1.00 96.38 83 HIS A C 1
ATOM 621 O O . HIS A 1 83 ? 5.592 -10.704 3.957 1.00 96.38 83 HIS A O 1
ATOM 627 N N . PRO A 1 84 ? 3.851 -11.316 5.222 1.00 93.88 84 PRO A N 1
ATOM 628 C CA . PRO A 1 84 ? 4.637 -12.261 6.021 1.00 93.88 84 PRO A CA 1
ATOM 629 C C . PRO A 1 84 ? 5.460 -13.274 5.217 1.00 93.88 84 PRO A C 1
ATOM 631 O O . PRO A 1 84 ? 6.542 -13.653 5.650 1.00 93.88 84 PRO A O 1
ATOM 634 N N . ALA A 1 85 ? 4.977 -13.697 4.045 1.00 94.50 85 ALA A N 1
ATOM 635 C CA . ALA A 1 85 ? 5.747 -14.553 3.138 1.00 94.50 85 ALA A CA 1
ATOM 636 C C . ALA A 1 85 ? 6.997 -13.853 2.577 1.00 94.50 85 ALA A C 1
ATOM 638 O O . ALA A 1 85 ? 8.046 -14.485 2.518 1.00 94.50 85 ALA A O 1
ATOM 639 N N . ASN A 1 86 ? 6.922 -12.563 2.228 1.00 95.06 86 ASN A N 1
ATOM 640 C CA . ASN A 1 86 ? 8.072 -11.799 1.733 1.00 95.06 86 ASN A CA 1
ATOM 641 C C . ASN A 1 86 ? 9.080 -11.524 2.856 1.00 95.06 86 ASN A C 1
ATOM 643 O O . ASN A 1 86 ? 10.278 -11.714 2.664 1.00 95.06 86 ASN A O 1
ATOM 647 N N . ILE A 1 87 ? 8.598 -11.213 4.065 1.00 94.06 87 ILE A N 1
ATOM 648 C CA . ILE A 1 87 ? 9.446 -11.127 5.266 1.00 94.06 87 ILE A CA 1
ATOM 649 C C . ILE A 1 87 ? 10.131 -12.474 5.546 1.00 94.06 87 ILE A C 1
ATOM 651 O O . ILE A 1 87 ? 11.321 -12.517 5.852 1.00 94.06 87 ILE A O 1
ATOM 655 N N . GLY A 1 88 ? 9.391 -13.581 5.435 1.00 93.88 88 GLY A N 1
ATOM 656 C CA . GLY A 1 88 ? 9.927 -14.929 5.613 1.00 93.88 88 GLY A CA 1
ATOM 657 C C . GLY A 1 88 ? 11.015 -15.258 4.592 1.00 93.88 88 GLY A C 1
ATOM 658 O O . GLY A 1 88 ? 12.095 -15.694 4.977 1.00 93.88 88 GLY A O 1
ATOM 659 N N . ARG A 1 89 ? 10.762 -14.989 3.307 1.00 92.88 89 ARG A N 1
ATOM 660 C CA . ARG A 1 89 ? 11.742 -15.137 2.218 1.00 92.88 89 ARG A CA 1
ATOM 661 C C . ARG A 1 89 ? 13.017 -14.342 2.491 1.00 92.88 89 ARG A C 1
ATOM 663 O O . ARG A 1 89 ? 14.101 -14.919 2.471 1.00 92.88 89 ARG A O 1
ATOM 670 N N . LEU A 1 90 ? 12.881 -13.071 2.881 1.00 93.12 90 LEU A N 1
ATOM 671 C CA . LEU A 1 90 ? 14.011 -12.231 3.287 1.00 93.12 90 LEU A CA 1
ATOM 672 C C . LEU A 1 90 ? 14.806 -12.860 4.441 1.00 93.12 90 LEU A C 1
ATOM 674 O O . LEU A 1 90 ? 16.033 -12.909 4.384 1.00 93.12 90 LEU A O 1
ATOM 678 N N . PHE A 1 91 ? 14.125 -13.367 5.472 1.00 94.12 91 PHE A N 1
ATOM 679 C CA . PHE A 1 91 ? 14.774 -14.000 6.625 1.00 94.12 91 PHE A CA 1
ATOM 680 C C . PHE A 1 91 ? 15.551 -15.270 6.249 1.00 94.12 91 PHE A C 1
ATOM 682 O O . PHE A 1 91 ? 16.629 -15.514 6.789 1.00 94.12 91 PHE A O 1
ATOM 689 N N . TYR A 1 92 ? 15.034 -16.061 5.307 1.00 92.75 92 TYR A N 1
ATOM 690 C CA . TYR A 1 92 ? 15.716 -17.248 4.787 1.00 92.75 92 TYR A CA 1
ATOM 691 C C . TYR A 1 92 ? 16.788 -16.933 3.730 1.00 92.75 92 TYR A C 1
ATOM 693 O O . TYR A 1 92 ? 17.498 -17.844 3.309 1.00 92.75 92 TYR A O 1
ATOM 701 N N . GLY A 1 93 ? 16.934 -15.669 3.318 1.00 89.94 93 GLY A N 1
ATOM 702 C CA . GLY A 1 93 ? 17.842 -15.270 2.241 1.00 89.94 93 GLY A CA 1
ATOM 703 C C . GLY A 1 93 ? 17.401 -15.762 0.859 1.00 89.94 93 GLY A C 1
ATOM 704 O O . GLY A 1 93 ? 18.242 -15.946 -0.020 1.00 89.94 93 GLY A O 1
ATOM 705 N N . ASP A 1 94 ? 16.103 -16.005 0.679 1.00 85.88 94 ASP A N 1
ATOM 706 C CA . ASP A 1 94 ? 15.506 -16.410 -0.589 1.00 85.88 94 ASP A CA 1
ATOM 707 C C . ASP A 1 94 ? 15.007 -15.176 -1.349 1.00 85.88 94 ASP A C 1
ATOM 709 O O . ASP A 1 94 ? 14.053 -14.515 -0.940 1.00 85.88 94 ASP A O 1
ATOM 713 N N . PHE A 1 95 ? 15.676 -14.864 -2.458 1.00 78.69 95 PHE A N 1
ATOM 714 C CA . PHE A 1 95 ? 15.358 -13.736 -3.341 1.00 78.69 95 PHE A CA 1
ATOM 715 C C . PHE A 1 95 ? 14.886 -14.200 -4.721 1.00 78.69 95 PHE A C 1
ATOM 717 O O . PHE A 1 95 ? 14.926 -13.427 -5.680 1.00 78.69 95 PHE A O 1
ATOM 724 N N . SER A 1 96 ? 14.504 -15.473 -4.848 1.00 69.75 96 SER A N 1
ATOM 725 C CA . SER A 1 96 ? 13.928 -15.968 -6.093 1.00 69.75 96 SER A CA 1
ATOM 726 C C . SER A 1 96 ? 12.552 -15.327 -6.328 1.00 69.75 96 SER A C 1
ATOM 728 O O . SER A 1 96 ? 11.713 -15.282 -5.424 1.00 69.75 96 SER A O 1
ATOM 730 N N . LEU A 1 97 ? 12.375 -14.755 -7.527 1.00 53.62 97 LEU A N 1
ATOM 731 C CA . LEU A 1 97 ? 11.117 -14.181 -8.021 1.00 53.62 97 LEU A CA 1
ATOM 732 C C . LEU A 1 97 ? 10.212 -15.285 -8.573 1.00 53.62 97 LEU A C 1
ATOM 734 O O . LEU A 1 97 ? 10.729 -16.108 -9.365 1.00 53.62 97 LEU A O 1
#

pLDDT: mean 94.19, std 6.34, range [53.62, 98.31]

Secondary structure (DSSP, 8-state):
---HHHHHHHHHHHHHHHHHT------PPPTT--HHHHHHHHHHHHH-TT---B--PSSPPTT--HHHHHHHS-GGGBTT--SHHHHHHHHHT----

Foldseek 3Di:
DPDPVLVVVLVVVCVVCVVVVHDDDDDDDDLQDDQVRLLVVLVVLQPDPVQQADDDRDDHHPPHDVLVSLCSHDCRRHPPLSHVVSVVCVVVVNPDD